Protein AF-A0A967K554-F1 (afdb_monomer_lite)

Radius of gyration: 17.26 Å; chains: 1; bounding box: 46×34×40 Å

pLDDT: mean 75.66, std 21.03, range [40.69, 97.75]

Structure (mmCIF, N/CA/C/O backbone):
data_AF-A0A967K554-F1
#
_entry.id   AF-A0A967K554-F1
#
loop_
_atom_site.group_PDB
_atom_site.id
_atom_site.type_symbol
_atom_site.label_atom_id
_atom_site.label_alt_id
_atom_site.label_comp_id
_atom_site.label_asym_id
_atom_site.label_entity_id
_atom_site.label_seq_id
_atom_site.pdbx_PDB_ins_code
_atom_site.Cartn_x
_atom_site.Cartn_y
_atom_site.Cartn_z
_atom_site.occupancy
_atom_site.B_iso_or_equiv
_atom_site.auth_seq_id
_atom_site.auth_comp_id
_atom_site.auth_asym_id
_atom_site.auth_atom_id
_atom_site.pdbx_PDB_model_num
ATOM 1 N N . MET A 1 1 ? 24.678 -25.729 23.971 1.00 42.34 1 MET A N 1
ATOM 2 C CA . MET A 1 1 ? 25.315 -26.333 22.784 1.00 42.34 1 MET A CA 1
ATOM 3 C C . MET A 1 1 ? 24.498 -25.945 21.566 1.00 42.34 1 MET A C 1
ATOM 5 O O . MET A 1 1 ? 23.421 -26.482 21.377 1.00 42.34 1 MET A O 1
ATOM 9 N N . ALA A 1 2 ? 24.978 -24.953 20.825 1.00 40.84 2 ALA A N 1
ATOM 10 C CA . ALA A 1 2 ? 24.582 -24.627 19.454 1.00 40.84 2 ALA A CA 1
ATOM 11 C C . ALA A 1 2 ? 25.717 -23.760 18.881 1.00 40.84 2 ALA A C 1
ATOM 13 O O . ALA A 1 2 ? 25.559 -22.580 18.597 1.00 40.84 2 ALA A O 1
ATOM 14 N N . GLN A 1 3 ? 26.923 -24.332 18.870 1.00 44.22 3 GLN A N 1
ATOM 15 C CA . GLN A 1 3 ? 28.041 -23.833 18.079 1.00 44.22 3 GLN A CA 1
ATOM 16 C C . GLN A 1 3 ? 27.992 -24.577 16.754 1.00 44.22 3 GLN A C 1
ATOM 18 O O . GLN A 1 3 ? 27.982 -25.805 16.744 1.00 44.22 3 GLN A O 1
ATOM 23 N N . GLY A 1 4 ? 27.961 -23.823 15.665 1.00 44.50 4 GLY A N 1
ATOM 24 C CA . GLY A 1 4 ? 28.036 -24.374 14.323 1.00 44.50 4 GLY A CA 1
ATOM 25 C C . GLY A 1 4 ? 27.080 -23.668 13.388 1.00 44.50 4 GLY A C 1
ATOM 26 O O . GLY A 1 4 ? 26.047 -24.235 13.066 1.00 44.50 4 GLY A O 1
ATOM 27 N N . ASN A 1 5 ? 27.417 -22.438 12.980 1.00 43.84 5 ASN A N 1
ATOM 28 C CA . ASN A 1 5 ? 27.632 -22.192 11.550 1.00 43.84 5 ASN A CA 1
ATOM 29 C C . ASN A 1 5 ? 28.273 -20.828 11.205 1.00 43.84 5 ASN A C 1
ATOM 31 O O . ASN A 1 5 ? 27.940 -20.227 10.187 1.00 43.84 5 ASN A O 1
ATOM 35 N N . LEU A 1 6 ? 29.187 -20.307 12.035 1.00 45.16 6 LEU A N 1
ATOM 36 C CA . LEU A 1 6 ? 29.853 -19.028 11.734 1.00 45.16 6 LEU A CA 1
ATOM 37 C C . LEU A 1 6 ? 30.855 -19.122 10.568 1.00 45.16 6 LEU A C 1
ATOM 39 O O . LEU A 1 6 ? 31.166 -18.099 9.975 1.00 45.16 6 LEU A O 1
ATOM 43 N N . GLU A 1 7 ? 31.309 -20.324 10.195 1.00 42.09 7 GLU A N 1
ATOM 44 C CA . GLU A 1 7 ? 32.196 -20.529 9.035 1.00 42.09 7 GLU A CA 1
ATOM 45 C C . GLU A 1 7 ? 31.453 -20.633 7.694 1.00 42.09 7 GLU A C 1
ATOM 47 O O . GLU A 1 7 ? 32.009 -20.254 6.666 1.00 42.09 7 GLU A O 1
ATOM 52 N N . SER A 1 8 ? 30.184 -21.066 7.668 1.00 45.44 8 SER A N 1
ATOM 53 C CA . SER A 1 8 ? 29.428 -21.077 6.402 1.00 45.44 8 SER A CA 1
ATOM 54 C C . SER A 1 8 ? 28.896 -19.697 6.025 1.00 45.44 8 SER A C 1
ATOM 56 O O . SER A 1 8 ? 28.607 -19.471 4.859 1.00 45.44 8 SER A O 1
ATOM 58 N N . ALA A 1 9 ? 28.780 -18.757 6.967 1.00 40.69 9 ALA A N 1
ATOM 59 C CA . ALA A 1 9 ? 28.371 -17.388 6.650 1.00 40.69 9 ALA A CA 1
ATOM 60 C C . ALA A 1 9 ? 29.495 -16.591 5.962 1.00 40.69 9 ALA A C 1
ATOM 62 O O . ALA A 1 9 ? 29.221 -15.743 5.120 1.00 40.69 9 ALA A O 1
ATOM 63 N N . SER A 1 10 ? 30.760 -16.892 6.268 1.00 41.84 10 SER A N 1
ATOM 64 C CA . SER A 1 10 ? 31.925 -16.184 5.721 1.00 41.84 10 SER A CA 1
ATOM 65 C C . SER A 1 10 ? 32.385 -16.703 4.355 1.00 41.84 10 SER A C 1
ATOM 67 O O . SER A 1 10 ? 33.032 -15.957 3.625 1.00 41.84 10 SER A O 1
ATOM 69 N N . TYR A 1 11 ? 32.006 -17.922 3.950 1.00 44.34 11 TYR A N 1
ATOM 70 C CA . TYR A 1 11 ? 32.271 -18.398 2.583 1.00 44.34 11 TYR A CA 1
ATOM 71 C C . TYR A 1 11 ? 31.341 -17.738 1.548 1.00 44.34 11 TYR A C 1
ATOM 73 O O . TYR A 1 11 ? 31.782 -17.376 0.461 1.00 44.34 11 TYR A O 1
ATOM 81 N N . TRP A 1 12 ? 30.079 -17.473 1.914 1.00 45.50 12 TRP A N 1
ATOM 82 C CA . TRP A 1 12 ? 29.093 -16.820 1.034 1.00 45.50 12 TRP A CA 1
ATOM 83 C C . TRP A 1 12 ? 29.398 -15.345 0.733 1.00 45.50 12 TRP A C 1
ATOM 85 O O . TRP A 1 12 ? 28.887 -14.806 -0.246 1.00 45.50 12 TRP A O 1
ATOM 95 N N . VAL A 1 13 ? 30.250 -14.708 1.543 1.00 47.38 13 VAL A N 1
ATOM 96 C CA . VAL A 1 13 ? 30.678 -13.309 1.370 1.00 47.38 13 VAL A CA 1
ATOM 97 C C . VAL A 1 13 ? 31.861 -13.173 0.409 1.00 47.38 13 VAL A C 1
ATOM 99 O O . VAL A 1 13 ? 32.066 -12.110 -0.158 1.00 47.38 13 VAL A O 1
ATOM 102 N N . ASN A 1 14 ? 32.624 -14.243 0.178 1.00 46.97 14 ASN A N 1
ATOM 103 C CA . ASN A 1 14 ? 33.861 -14.164 -0.604 1.00 46.97 14 ASN A CA 1
ATOM 104 C C . ASN A 1 14 ? 33.670 -14.494 -2.097 1.00 46.97 14 ASN A C 1
ATOM 106 O O . ASN A 1 14 ? 34.551 -14.224 -2.907 1.00 46.97 14 ASN A O 1
ATOM 110 N N . GLU A 1 15 ? 32.535 -15.095 -2.469 1.00 42.69 15 GLU A N 1
ATOM 111 C CA . GLU A 1 15 ? 32.268 -15.559 -3.841 1.00 42.69 15 GLU A CA 1
ATOM 112 C C . GLU A 1 15 ? 31.367 -14.605 -4.641 1.00 42.69 15 GLU A C 1
ATOM 114 O O . GLU A 1 15 ? 31.244 -14.711 -5.863 1.00 42.69 15 GLU A O 1
ATOM 119 N N . ARG A 1 16 ? 30.756 -13.634 -3.959 1.00 41.84 16 ARG A N 1
ATOM 120 C CA . ARG A 1 16 ? 30.036 -12.519 -4.566 1.00 41.84 16 ARG A CA 1
ATOM 121 C C . ARG A 1 16 ? 30.567 -11.252 -3.938 1.00 41.84 16 ARG A C 1
ATOM 123 O O . ARG A 1 16 ? 30.608 -11.166 -2.721 1.00 41.84 16 ARG A O 1
ATOM 130 N N . ASP A 1 17 ? 30.955 -10.317 -4.789 1.00 42.03 17 ASP A N 1
ATOM 131 C CA . ASP A 1 17 ? 31.325 -8.934 -4.491 1.00 42.03 17 ASP A CA 1
ATOM 132 C C . ASP A 1 17 ? 30.142 -8.241 -3.777 1.00 42.03 17 ASP A C 1
ATOM 134 O O . ASP A 1 17 ? 29.350 -7.511 -4.375 1.00 42.03 17 ASP A O 1
ATOM 138 N N . LEU A 1 18 ? 29.898 -8.623 -2.521 1.00 47.12 18 LEU A N 1
ATOM 139 C CA . LEU A 1 18 ? 28.800 -8.136 -1.707 1.00 47.12 18 LEU A CA 1
ATOM 140 C C . LEU A 1 18 ? 29.240 -6.793 -1.165 1.00 47.12 18 LEU A C 1
ATOM 142 O O . LEU A 1 18 ? 29.908 -6.691 -0.138 1.00 47.12 18 LEU A O 1
ATOM 146 N N . ASP A 1 19 ? 28.866 -5.779 -1.930 1.00 47.78 19 ASP A N 1
ATOM 147 C CA . ASP A 1 19 ? 28.854 -4.398 -1.508 1.00 47.78 19 ASP A CA 1
ATOM 148 C C . ASP A 1 19 ? 28.135 -4.315 -0.154 1.00 47.78 19 ASP A C 1
ATOM 150 O O . ASP A 1 19 ? 26.953 -4.638 -0.026 1.00 47.78 19 ASP A O 1
ATOM 154 N N . ILE A 1 20 ? 28.892 -3.977 0.887 1.00 45.00 20 ILE A N 1
ATOM 155 C CA . ILE A 1 20 ? 28.413 -3.908 2.272 1.00 45.00 20 ILE A CA 1
ATOM 156 C C . ILE A 1 20 ? 27.409 -2.748 2.412 1.00 45.00 20 ILE A C 1
ATOM 158 O O . ILE A 1 20 ? 26.566 -2.773 3.308 1.00 45.00 20 ILE A O 1
ATOM 162 N N . ASP A 1 21 ? 27.419 -1.799 1.468 1.00 48.56 21 ASP A N 1
ATOM 163 C CA . ASP A 1 21 ? 26.403 -0.754 1.322 1.00 48.56 21 ASP A CA 1
ATOM 164 C C . ASP A 1 21 ? 25.110 -1.269 0.646 1.00 48.56 21 ASP A C 1
ATOM 166 O O . ASP A 1 21 ? 24.093 -0.577 0.622 1.00 48.56 21 ASP A O 1
ATOM 170 N N . ASN A 1 22 ? 25.121 -2.507 0.140 1.00 46.19 22 ASN A N 1
ATOM 171 C CA . ASN A 1 22 ? 24.019 -3.195 -0.534 1.00 46.19 22 ASN A CA 1
ATOM 172 C C . ASN A 1 22 ? 23.652 -4.508 0.182 1.00 46.19 22 ASN A C 1
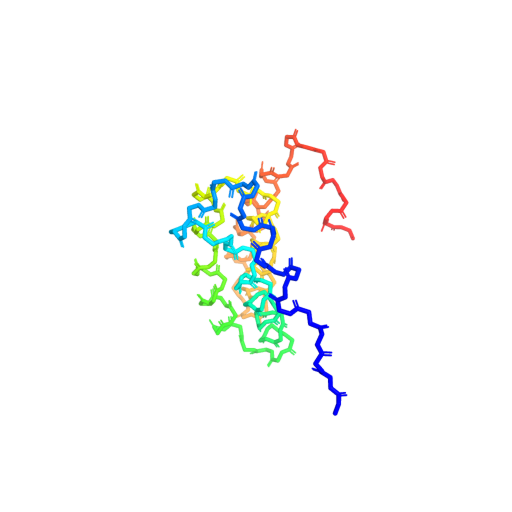ATOM 174 O O . ASN A 1 22 ? 23.367 -5.534 -0.447 1.00 46.19 22 ASN A O 1
ATOM 178 N N . ILE A 1 23 ? 23.646 -4.490 1.521 1.00 45.41 23 ILE A N 1
ATOM 179 C CA . ILE A 1 23 ? 22.915 -5.504 2.290 1.00 45.41 23 ILE A CA 1
ATOM 180 C C . ILE A 1 23 ? 21.479 -5.492 1.751 1.00 45.41 23 ILE A C 1
ATOM 182 O O . ILE A 1 23 ? 20.842 -4.436 1.773 1.00 45.41 23 ILE A O 1
ATOM 186 N N . PRO A 1 24 ? 20.947 -6.615 1.231 1.00 53.31 24 PRO A N 1
ATOM 187 C CA . PRO A 1 24 ? 19.646 -6.589 0.598 1.00 53.31 24 PRO A CA 1
ATOM 188 C C . PRO A 1 24 ? 18.609 -6.120 1.613 1.00 53.31 24 PRO A C 1
ATOM 190 O O . PRO A 1 24 ? 18.333 -6.817 2.591 1.00 53.31 24 PRO A O 1
ATOM 193 N N . PHE A 1 25 ? 17.970 -4.990 1.304 1.00 55.34 25 PHE A N 1
ATOM 194 C CA . PHE A 1 25 ? 16.741 -4.462 1.913 1.00 55.34 25 PHE A CA 1
ATOM 195 C C . PHE A 1 25 ? 15.692 -5.553 2.215 1.00 55.34 25 PHE A C 1
ATOM 197 O O . PHE A 1 25 ? 14.803 -5.384 3.039 1.00 55.34 25 PHE A O 1
ATOM 204 N N . TYR A 1 26 ? 15.818 -6.703 1.555 1.00 49.19 26 TYR A N 1
ATOM 205 C CA . TYR A 1 26 ? 15.071 -7.931 1.737 1.00 49.19 26 TYR A CA 1
ATOM 206 C C . TYR A 1 26 ? 14.966 -8.451 3.182 1.00 49.19 26 TYR A C 1
ATOM 208 O O . TYR A 1 26 ? 13.880 -8.910 3.528 1.00 49.19 26 TYR A O 1
ATOM 216 N N . LEU A 1 27 ? 16.021 -8.401 4.012 1.00 51.09 27 LEU A N 1
ATOM 217 C CA . LEU A 1 27 ? 15.934 -8.937 5.385 1.00 51.09 27 LEU A CA 1
ATOM 218 C C . LEU A 1 27 ? 15.112 -8.016 6.305 1.00 51.09 27 LEU A C 1
ATOM 220 O O . LEU A 1 27 ? 14.120 -8.469 6.875 1.00 51.09 27 LEU A O 1
ATOM 224 N N . ASP A 1 28 ? 15.444 -6.723 6.353 1.00 61.72 28 ASP A N 1
ATOM 225 C CA . ASP A 1 28 ? 14.716 -5.727 7.160 1.00 61.72 28 ASP A CA 1
ATOM 226 C C . ASP A 1 28 ? 13.271 -5.536 6.670 1.00 61.72 28 ASP A C 1
ATOM 228 O O . ASP A 1 28 ? 12.334 -5.361 7.452 1.00 61.72 28 ASP A O 1
ATOM 232 N N . CYS A 1 29 ? 13.044 -5.659 5.358 1.00 60.16 29 CYS A N 1
ATOM 233 C CA . CYS A 1 29 ? 11.706 -5.610 4.779 1.00 60.16 29 CYS A CA 1
ATOM 234 C C . CYS A 1 29 ? 10.760 -6.675 5.310 1.00 60.16 29 CYS A C 1
ATOM 236 O O . CYS A 1 29 ? 9.585 -6.385 5.520 1.00 60.16 29 CYS A O 1
ATOM 238 N N . LEU A 1 30 ? 11.218 -7.923 5.431 1.00 64.25 30 LEU A N 1
ATOM 239 C CA . LEU A 1 30 ? 10.336 -9.024 5.819 1.00 64.25 30 LEU A CA 1
ATOM 240 C C . LEU A 1 30 ? 9.843 -8.838 7.255 1.00 64.25 30 LEU A C 1
ATOM 242 O O . LEU A 1 30 ? 8.667 -9.082 7.538 1.00 64.25 30 LEU A O 1
ATOM 246 N N . GLU A 1 31 ? 10.711 -8.335 8.132 1.00 74.12 31 GLU A N 1
ATOM 247 C CA . GLU A 1 31 ? 10.348 -7.977 9.500 1.00 74.12 31 GLU A CA 1
ATOM 248 C C . GLU A 1 31 ? 9.353 -6.809 9.521 1.00 74.12 31 GLU A C 1
ATOM 250 O O . GLU A 1 31 ? 8.297 -6.908 10.153 1.00 74.12 31 GLU A O 1
ATOM 255 N N . HIS A 1 32 ? 9.603 -5.743 8.755 1.00 79.31 32 HIS A N 1
ATOM 256 C CA . HIS A 1 32 ? 8.705 -4.588 8.708 1.00 79.31 32 HIS A CA 1
ATOM 257 C C . HIS A 1 32 ? 7.351 -4.873 8.031 1.00 79.31 32 HIS A C 1
ATOM 259 O O . HIS A 1 32 ? 6.326 -4.355 8.478 1.00 79.31 32 HIS A O 1
ATOM 265 N N . ILE A 1 33 ? 7.295 -5.753 7.026 1.00 86.19 33 ILE A N 1
ATOM 266 C CA . ILE A 1 33 ? 6.034 -6.244 6.439 1.00 86.19 33 ILE A CA 1
ATOM 267 C C . ILE A 1 33 ? 5.236 -7.039 7.474 1.00 86.19 33 ILE A C 1
ATOM 269 O O . ILE A 1 33 ? 4.015 -6.877 7.580 1.00 86.19 33 ILE A O 1
ATOM 273 N N . GLY A 1 34 ? 5.912 -7.887 8.255 1.00 86.12 34 GLY A N 1
ATOM 274 C CA . GLY A 1 34 ? 5.299 -8.602 9.371 1.00 86.12 34 GLY A CA 1
ATOM 275 C C . GLY A 1 34 ? 4.671 -7.639 10.379 1.00 86.12 34 GLY A C 1
ATOM 276 O O . GLY A 1 34 ? 3.503 -7.800 10.738 1.00 86.12 34 GLY A O 1
ATOM 277 N N . VAL A 1 35 ? 5.406 -6.593 10.765 1.00 87.56 35 VAL A N 1
ATOM 278 C CA . VAL A 1 35 ? 4.921 -5.537 11.667 1.00 87.56 35 VAL A CA 1
ATOM 279 C C . VAL A 1 35 ? 3.712 -4.801 11.079 1.00 87.56 35 VAL A C 1
ATOM 281 O O . VAL A 1 35 ? 2.697 -4.669 11.762 1.00 87.56 35 VAL A O 1
ATOM 284 N N . ALA A 1 36 ? 3.760 -4.394 9.808 1.00 88.94 36 ALA A N 1
ATOM 285 C CA . ALA A 1 36 ? 2.635 -3.729 9.150 1.00 88.94 36 ALA A CA 1
ATOM 286 C C . ALA A 1 36 ? 1.367 -4.603 9.155 1.00 88.94 36 ALA A C 1
ATOM 288 O O . ALA A 1 36 ? 0.280 -4.126 9.482 1.00 88.94 36 ALA A O 1
ATOM 289 N N . ARG A 1 37 ? 1.493 -5.908 8.875 1.00 90.12 37 ARG A N 1
ATOM 290 C CA . ARG A 1 37 ? 0.369 -6.863 8.937 1.00 90.12 37 ARG A CA 1
ATOM 291 C C . ARG A 1 37 ? -0.211 -6.996 10.343 1.00 90.12 37 ARG A C 1
ATOM 293 O O . ARG A 1 37 ? -1.430 -7.093 10.491 1.00 90.12 37 ARG A O 1
ATOM 300 N N . VAL A 1 38 ? 0.643 -7.001 11.366 1.00 92.50 38 VAL A N 1
ATOM 301 C CA . VAL A 1 38 ? 0.206 -7.023 12.768 1.00 92.50 38 VAL A CA 1
ATOM 302 C C . VAL A 1 38 ? -0.562 -5.747 13.105 1.00 92.50 38 VAL A C 1
ATOM 304 O O . VAL A 1 38 ? -1.658 -5.849 13.651 1.00 92.50 38 VAL A O 1
ATOM 307 N N . PHE A 1 39 ? -0.055 -4.571 12.723 1.00 91.50 39 PHE A N 1
ATOM 308 C CA . PHE A 1 39 ? -0.754 -3.306 12.948 1.00 91.50 39 PHE A CA 1
ATOM 309 C C . PHE A 1 39 ? -2.108 -3.246 12.243 1.00 91.50 39 PHE A C 1
ATOM 311 O O . PHE A 1 39 ? -3.094 -2.887 12.878 1.00 91.50 39 PHE A O 1
ATOM 318 N N . ILE A 1 40 ? -2.202 -3.694 10.987 1.00 87.88 40 ILE A N 1
ATOM 319 C CA . ILE A 1 40 ? -3.487 -3.784 10.271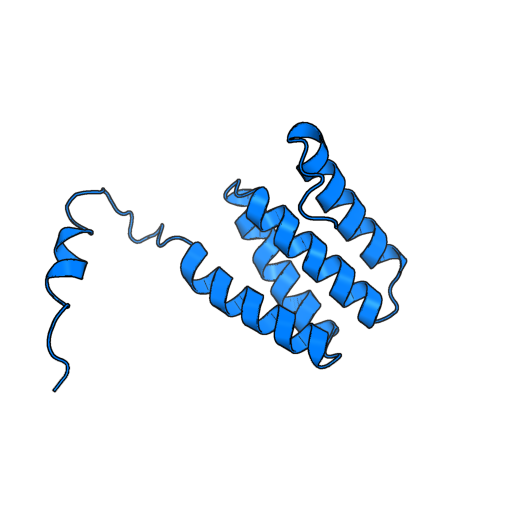 1.00 87.88 40 ILE A CA 1
ATOM 320 C C . ILE A 1 40 ? -4.477 -4.663 11.044 1.00 87.88 40 ILE A C 1
ATOM 322 O O . ILE A 1 40 ? -5.631 -4.282 11.230 1.00 87.88 40 ILE A O 1
ATOM 326 N N . ARG A 1 41 ? -4.034 -5.830 11.529 1.00 91.00 41 ARG A N 1
ATOM 327 C CA . ARG A 1 41 ? -4.893 -6.773 12.262 1.00 91.00 41 ARG A CA 1
ATOM 328 C C . ARG A 1 41 ? -5.306 -6.274 13.648 1.00 91.00 41 ARG A C 1
ATOM 330 O O . ARG A 1 41 ? -6.317 -6.730 14.170 1.00 91.00 41 ARG A O 1
ATOM 337 N N . GLN A 1 42 ? -4.524 -5.376 14.237 1.00 92.44 42 GLN A N 1
ATOM 338 C CA . GLN A 1 42 ? -4.832 -4.706 15.500 1.00 92.44 42 GLN A CA 1
ATOM 339 C C . GLN A 1 42 ? -5.641 -3.419 15.312 1.00 92.44 42 GLN A C 1
ATOM 341 O O . GLN A 1 42 ? -5.870 -2.726 16.295 1.00 92.44 42 GLN A O 1
ATOM 346 N N . GLU A 1 43 ? -6.042 -3.087 14.079 1.00 91.25 43 GLU A N 1
ATOM 347 C CA . GLU A 1 43 ? -6.693 -1.812 13.763 1.00 91.25 43 GLU A CA 1
ATOM 348 C C . GLU A 1 43 ? -5.821 -0.604 14.172 1.00 91.25 43 GLU A C 1
ATOM 350 O O . GLU A 1 43 ? -6.309 0.460 14.516 1.00 91.25 43 GLU A O 1
ATOM 355 N N . ASN A 1 44 ? -4.497 -0.742 14.101 1.00 94.31 44 ASN A N 1
ATOM 356 C CA . ASN A 1 44 ? -3.542 0.358 14.252 1.00 94.31 44 ASN A CA 1
ATOM 357 C C . ASN A 1 44 ? -3.147 0.860 12.856 1.00 94.31 44 ASN A C 1
ATOM 359 O O . ASN A 1 44 ? -2.009 0.724 12.401 1.00 94.31 44 ASN A O 1
ATOM 363 N N . TRP A 1 45 ? -4.135 1.357 12.104 1.00 93.12 45 TRP A N 1
ATOM 364 C CA . TRP A 1 45 ? -3.961 1.674 10.681 1.00 93.12 45 TRP A CA 1
ATOM 365 C C . TRP A 1 45 ? -2.957 2.804 10.436 1.00 93.12 45 TRP A C 1
ATOM 367 O O . TRP A 1 45 ? -2.265 2.778 9.423 1.00 93.12 45 TRP A O 1
ATOM 377 N N . LYS A 1 46 ? -2.824 3.771 11.352 1.00 95.06 46 LYS A N 1
ATOM 378 C CA . LYS A 1 46 ? -1.880 4.894 11.203 1.00 95.06 46 LYS A CA 1
ATOM 379 C C . LYS A 1 46 ? -0.430 4.421 11.240 1.00 95.06 46 LYS A C 1
ATOM 381 O O . LYS A 1 46 ? 0.372 4.814 10.397 1.00 95.06 46 LYS A O 1
ATOM 386 N N . GLU A 1 47 ? -0.113 3.550 12.189 1.00 92.94 47 GLU A N 1
ATOM 387 C CA . GLU A 1 47 ? 1.202 2.940 12.351 1.00 92.94 47 GLU A CA 1
ATOM 388 C C . GLU A 1 47 ? 1.521 2.021 11.167 1.00 92.94 47 GLU A C 1
ATOM 390 O O . GLU A 1 47 ? 2.634 2.055 10.641 1.00 92.94 47 GLU A O 1
ATOM 395 N N . ALA A 1 48 ? 0.528 1.260 10.689 1.00 93.50 48 ALA A N 1
ATOM 396 C CA . ALA A 1 48 ? 0.668 0.458 9.478 1.00 93.50 48 ALA A CA 1
ATOM 397 C C . ALA A 1 48 ? 0.991 1.324 8.249 1.00 93.50 48 ALA A C 1
ATOM 399 O O . ALA A 1 48 ? 1.952 1.031 7.543 1.00 93.50 48 ALA A O 1
ATOM 400 N N . ILE A 1 49 ? 0.225 2.395 8.010 1.00 95.06 49 ILE A N 1
ATOM 401 C CA . ILE A 1 49 ? 0.432 3.312 6.877 1.00 95.06 49 ILE A CA 1
ATOM 402 C C . ILE A 1 49 ? 1.834 3.920 6.933 1.00 95.06 49 ILE A C 1
ATOM 404 O O . ILE A 1 49 ? 2.548 3.877 5.935 1.00 95.06 49 ILE A O 1
ATOM 408 N N . SER A 1 50 ? 2.254 4.415 8.101 1.00 93.06 50 SER A N 1
ATOM 409 C CA . SER A 1 50 ? 3.554 5.072 8.258 1.00 93.06 50 SER A CA 1
ATOM 410 C C . SER A 1 50 ? 4.725 4.153 7.904 1.00 93.06 50 SER A C 1
ATOM 412 O O . SER A 1 50 ? 5.631 4.571 7.185 1.00 93.06 50 SER A O 1
ATOM 414 N N . ILE A 1 51 ? 4.699 2.895 8.356 1.00 91.38 51 ILE A N 1
ATOM 415 C CA . ILE A 1 51 ? 5.745 1.926 8.004 1.00 91.38 51 ILE A CA 1
ATOM 416 C C . ILE A 1 51 ? 5.683 1.585 6.515 1.00 91.38 51 ILE A C 1
ATOM 418 O O . ILE A 1 51 ? 6.713 1.530 5.852 1.00 91.38 51 ILE A O 1
ATOM 422 N N . LEU A 1 52 ? 4.488 1.375 5.963 1.00 93.19 52 LEU A N 1
ATOM 423 C CA . LEU A 1 52 ? 4.337 1.014 4.553 1.00 93.19 52 LEU A CA 1
ATOM 424 C C . LEU A 1 52 ? 4.853 2.119 3.619 1.00 93.19 52 LEU A C 1
ATOM 426 O O . LEU A 1 52 ? 5.545 1.810 2.653 1.00 93.19 52 LEU A O 1
ATOM 430 N N . GLU A 1 53 ? 4.608 3.393 3.930 1.00 91.88 53 GLU A N 1
ATOM 431 C CA . GLU A 1 53 ? 5.159 4.530 3.176 1.00 91.88 53 GLU A CA 1
ATOM 432 C C . GLU A 1 53 ? 6.694 4.545 3.179 1.00 91.88 53 GLU A C 1
ATOM 434 O O . GLU A 1 53 ? 7.308 4.796 2.141 1.00 91.88 53 GLU A O 1
ATOM 439 N N . GLN A 1 54 ? 7.318 4.205 4.312 1.00 89.75 54 GLN A N 1
ATOM 440 C CA . GLN A 1 54 ? 8.776 4.104 4.425 1.00 89.75 54 GLN A CA 1
ATOM 441 C C . GLN A 1 54 ? 9.361 2.938 3.619 1.00 89.75 54 GLN A C 1
ATOM 443 O O . GLN A 1 54 ? 10.516 3.007 3.204 1.00 89.75 54 GLN A O 1
ATOM 448 N N . LEU A 1 55 ? 8.583 1.878 3.380 1.00 88.12 55 LEU A N 1
ATOM 449 C CA . LEU A 1 55 ? 9.032 0.699 2.635 1.00 88.12 55 LEU A CA 1
ATOM 450 C C . LEU A 1 55 ? 8.797 0.803 1.122 1.00 88.12 55 LEU A C 1
ATOM 452 O O . LEU A 1 55 ? 9.538 0.191 0.349 1.00 88.12 55 LEU A O 1
ATOM 456 N N . ILE A 1 56 ? 7.774 1.548 0.688 1.00 89.88 56 ILE A N 1
ATOM 457 C CA . ILE A 1 56 ? 7.387 1.637 -0.729 1.00 89.88 56 ILE A CA 1
ATOM 458 C C . ILE A 1 56 ? 8.458 2.346 -1.561 1.00 89.88 56 ILE A C 1
ATOM 460 O O . ILE A 1 56 ? 8.820 1.842 -2.622 1.00 89.88 56 ILE A O 1
ATOM 464 N N . GLU A 1 57 ? 8.985 3.488 -1.106 1.00 86.44 57 GLU A N 1
ATOM 465 C CA . GLU A 1 57 ? 9.977 4.243 -1.890 1.00 86.44 57 GLU A CA 1
ATOM 466 C C . GLU A 1 57 ? 11.272 3.448 -2.136 1.00 86.44 57 GLU A C 1
ATOM 468 O O . GLU A 1 57 ? 11.686 3.351 -3.293 1.00 86.44 57 GLU A O 1
ATOM 473 N N . PRO A 1 58 ? 11.887 2.789 -1.132 1.00 82.94 58 PRO A N 1
ATOM 474 C CA . PRO A 1 58 ? 13.044 1.937 -1.387 1.00 82.94 58 PRO A CA 1
ATOM 475 C C . PRO A 1 58 ? 12.733 0.748 -2.309 1.00 82.94 58 PRO A C 1
ATOM 477 O O . PRO A 1 58 ? 13.548 0.430 -3.172 1.00 82.94 58 PRO A O 1
ATOM 480 N N . ALA A 1 59 ? 11.558 0.115 -2.184 1.00 84.69 59 ALA A N 1
ATOM 481 C CA . ALA A 1 59 ? 11.154 -0.977 -3.077 1.00 84.69 59 ALA A CA 1
ATOM 482 C C . ALA A 1 59 ? 11.014 -0.506 -4.536 1.00 84.69 59 ALA A C 1
ATOM 484 O O . ALA A 1 59 ? 11.501 -1.176 -5.451 1.00 84.69 59 ALA A O 1
ATOM 485 N N . ARG A 1 60 ? 10.413 0.674 -4.742 1.00 85.88 60 ARG A N 1
ATOM 486 C CA . ARG A 1 60 ? 10.278 1.309 -6.058 1.00 85.88 60 ARG A CA 1
ATOM 487 C C . ARG A 1 60 ? 11.640 1.652 -6.654 1.00 85.88 60 ARG A C 1
ATOM 489 O O . ARG A 1 60 ? 11.918 1.295 -7.797 1.00 85.88 60 ARG A O 1
ATOM 496 N N . LEU A 1 61 ? 12.496 2.335 -5.891 1.00 83.81 61 LEU A N 1
ATOM 497 C CA . LEU A 1 61 ? 13.828 2.749 -6.346 1.00 83.81 61 LEU A CA 1
ATOM 498 C C . LEU A 1 61 ? 14.743 1.549 -6.619 1.00 83.81 61 LEU A C 1
ATOM 500 O O . LEU A 1 61 ? 15.535 1.586 -7.557 1.00 83.81 61 LEU A O 1
ATOM 504 N N . GLY A 1 62 ? 14.594 0.472 -5.844 1.00 81.06 62 GLY A N 1
ATOM 505 C CA . GLY A 1 62 ? 15.293 -0.794 -6.055 1.00 81.06 62 GLY A CA 1
ATOM 506 C C . GLY A 1 62 ? 14.764 -1.621 -7.233 1.00 81.06 62 GLY A C 1
ATOM 507 O O . GLY A 1 62 ? 15.359 -2.642 -7.570 1.00 81.06 62 GLY A O 1
ATOM 508 N N . GLY A 1 63 ? 13.655 -1.215 -7.863 1.00 81.38 63 GLY A N 1
ATOM 509 C CA . GLY A 1 63 ? 13.046 -1.931 -8.986 1.00 81.38 63 GLY A CA 1
ATOM 510 C C . GLY A 1 63 ? 12.391 -3.268 -8.613 1.00 81.38 63 GLY A C 1
ATOM 511 O O . GLY A 1 63 ? 12.027 -4.037 -9.511 1.00 81.38 63 GLY A O 1
ATOM 512 N N . ASP A 1 64 ? 12.208 -3.559 -7.319 1.00 84.06 64 ASP A N 1
ATOM 513 C CA . ASP A 1 64 ? 11.503 -4.757 -6.852 1.00 84.06 64 ASP A CA 1
ATOM 514 C C . ASP A 1 64 ? 9.990 -4.537 -6.935 1.00 84.06 64 ASP A C 1
ATOM 516 O O . ASP A 1 64 ? 9.282 -4.311 -5.955 1.00 84.06 64 ASP A O 1
ATOM 520 N N . ILE A 1 65 ? 9.484 -4.597 -8.162 1.00 85.00 65 ILE A N 1
ATOM 521 C CA . ILE A 1 65 ? 8.071 -4.357 -8.464 1.00 85.00 65 ILE A CA 1
ATOM 522 C C . ILE A 1 65 ? 7.155 -5.362 -7.748 1.00 85.00 65 ILE A C 1
ATOM 524 O O . ILE A 1 65 ? 6.030 -5.018 -7.402 1.00 85.00 65 ILE A O 1
ATOM 528 N N . THR A 1 66 ? 7.600 -6.602 -7.515 1.00 86.38 66 THR A N 1
ATOM 529 C CA . THR A 1 66 ? 6.782 -7.586 -6.781 1.00 86.38 66 THR A CA 1
ATOM 530 C C . THR A 1 66 ? 6.581 -7.126 -5.341 1.00 86.38 66 THR A C 1
ATOM 532 O O . THR A 1 66 ? 5.463 -7.163 -4.826 1.00 86.38 66 THR A O 1
ATOM 535 N N . ARG A 1 67 ? 7.655 -6.643 -4.709 1.00 85.94 67 ARG A N 1
ATOM 536 C CA . ARG A 1 67 ? 7.611 -6.061 -3.370 1.00 85.94 67 ARG A CA 1
ATOM 537 C C . ARG A 1 67 ? 6.808 -4.765 -3.334 1.00 85.94 67 ARG A C 1
ATOM 539 O O . ARG A 1 67 ? 6.012 -4.588 -2.418 1.00 85.94 67 ARG A O 1
ATOM 546 N N . GLU A 1 68 ? 6.965 -3.890 -4.325 1.00 90.88 68 GLU A N 1
ATOM 547 C CA . GLU A 1 68 ? 6.172 -2.660 -4.427 1.00 90.88 68 GLU A CA 1
ATOM 548 C C . GLU A 1 68 ? 4.667 -2.975 -4.495 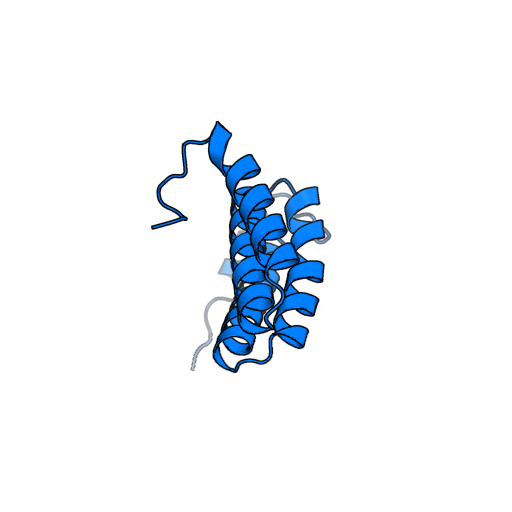1.00 90.88 68 GLU A C 1
ATOM 550 O O . GLU A 1 68 ? 3.884 -2.380 -3.757 1.00 90.88 68 GLU A O 1
ATOM 555 N N . ILE A 1 69 ? 4.262 -3.973 -5.293 1.00 89.88 69 ILE A N 1
ATOM 556 C CA . ILE A 1 69 ? 2.869 -4.442 -5.366 1.00 89.88 69 ILE A CA 1
ATOM 557 C C . ILE A 1 69 ? 2.381 -4.957 -4.003 1.00 89.88 69 ILE A C 1
ATOM 559 O O . ILE A 1 69 ? 1.302 -4.566 -3.560 1.00 89.88 69 ILE A O 1
ATOM 563 N N . GLU A 1 70 ? 3.154 -5.810 -3.320 1.00 92.38 70 GLU A N 1
ATOM 564 C CA . GLU A 1 70 ? 2.780 -6.342 -1.998 1.00 92.38 70 GLU A CA 1
ATOM 565 C C . GLU A 1 70 ? 2.565 -5.217 -0.972 1.00 92.38 70 GLU A C 1
ATOM 567 O O . GLU A 1 70 ? 1.569 -5.215 -0.243 1.00 92.38 70 GLU A O 1
ATOM 572 N N . LEU A 1 71 ? 3.468 -4.235 -0.943 1.00 94.06 71 LEU A N 1
ATOM 573 C CA . LEU A 1 71 ? 3.390 -3.096 -0.031 1.00 94.06 71 LEU A CA 1
ATOM 574 C C . LEU A 1 71 ? 2.197 -2.183 -0.345 1.00 94.06 71 LEU A C 1
ATOM 576 O O . LEU A 1 71 ? 1.495 -1.765 0.575 1.00 94.06 71 LEU A O 1
ATOM 580 N N . LEU A 1 72 ? 1.913 -1.926 -1.626 1.00 96.00 72 LEU A N 1
ATOM 581 C CA . LEU A 1 72 ? 0.747 -1.145 -2.055 1.00 96.00 72 LEU A CA 1
ATOM 582 C C . LEU A 1 72 ? -0.580 -1.830 -1.691 1.00 96.00 72 LEU A C 1
ATOM 584 O O . LEU A 1 72 ? -1.523 -1.156 -1.277 1.00 96.00 72 LEU A O 1
ATOM 588 N N . ILE A 1 73 ? -0.655 -3.163 -1.775 1.00 95.81 73 ILE A N 1
ATOM 589 C CA . ILE A 1 73 ? -1.838 -3.926 -1.340 1.00 95.81 73 ILE A CA 1
ATOM 590 C C . ILE A 1 73 ? -2.042 -3.793 0.173 1.00 95.81 73 ILE A C 1
ATOM 592 O O . ILE A 1 73 ? -3.156 -3.530 0.628 1.00 95.81 73 ILE A O 1
ATOM 596 N N . LEU A 1 74 ? -0.978 -3.934 0.970 1.00 96.19 74 LEU A N 1
ATOM 597 C CA . LEU A 1 74 ? -1.063 -3.740 2.421 1.00 96.19 74 LEU A CA 1
ATOM 598 C C . LEU A 1 74 ? -1.462 -2.304 2.780 1.00 96.19 74 LEU A C 1
ATOM 600 O O . LEU A 1 74 ? -2.237 -2.101 3.714 1.00 96.19 74 LEU A O 1
ATOM 604 N N . GLN A 1 75 ? -0.991 -1.318 2.015 1.00 97.56 75 GLN A N 1
ATOM 605 C CA . GLN A 1 75 ? -1.345 0.086 2.211 1.00 97.56 75 GLN A CA 1
ATOM 606 C C . GLN A 1 75 ? -2.828 0.328 1.914 1.00 97.56 75 GLN A C 1
ATOM 608 O O . GLN A 1 75 ? -3.509 0.983 2.703 1.00 97.56 75 GLN A O 1
ATOM 613 N N . ALA A 1 76 ? -3.359 -0.277 0.847 1.00 97.56 76 ALA A N 1
ATOM 614 C CA . ALA A 1 76 ? -4.784 -0.228 0.538 1.00 97.56 76 ALA A CA 1
ATOM 615 C C . ALA A 1 76 ? -5.640 -0.812 1.676 1.00 97.56 76 ALA A C 1
ATOM 617 O O . ALA A 1 76 ? -6.643 -0.217 2.073 1.00 97.56 76 ALA A O 1
ATOM 618 N N . LEU A 1 77 ? -5.221 -1.945 2.252 1.00 96.38 77 LEU A N 1
ATOM 619 C CA . LEU A 1 77 ? -5.900 -2.562 3.396 1.00 96.38 77 LEU A CA 1
ATOM 620 C C . LEU A 1 77 ? -5.842 -1.684 4.653 1.00 96.38 77 LEU A C 1
ATOM 622 O O . LEU A 1 77 ? -6.835 -1.584 5.376 1.00 96.38 77 LEU A O 1
ATOM 626 N N . ALA A 1 78 ? -4.707 -1.033 4.911 1.00 96.56 78 ALA A N 1
ATOM 627 C CA . ALA A 1 78 ? -4.554 -0.134 6.048 1.00 96.56 78 ALA A CA 1
ATOM 628 C C . ALA A 1 78 ? -5.455 1.107 5.915 1.00 96.56 78 ALA A C 1
ATOM 630 O O . ALA A 1 78 ? -6.192 1.424 6.849 1.00 96.56 78 ALA A O 1
ATOM 631 N N . PHE A 1 79 ? -5.481 1.755 4.744 1.00 97.75 79 PHE A N 1
ATOM 632 C CA . PHE A 1 79 ? -6.393 2.873 4.475 1.00 97.75 79 PHE A CA 1
ATOM 633 C C . PHE A 1 79 ? -7.864 2.460 4.568 1.00 97.75 79 PHE A C 1
ATOM 635 O O . PHE A 1 79 ? -8.663 3.170 5.179 1.00 97.75 79 PHE A O 1
ATOM 642 N N . HIS A 1 80 ? -8.217 1.280 4.048 1.00 95.81 80 HIS A N 1
ATOM 643 C CA . HIS A 1 80 ? -9.573 0.747 4.157 1.00 95.81 80 HIS A CA 1
ATOM 644 C C . HIS A 1 80 ? -9.995 0.539 5.619 1.00 95.81 80 HIS A C 1
ATOM 646 O O . HIS A 1 80 ? -11.093 0.945 5.996 1.00 95.81 80 HIS A O 1
ATOM 652 N N . SER A 1 81 ? -9.111 -0.036 6.444 1.00 92.31 81 SER A N 1
ATOM 653 C CA . SER A 1 81 ? -9.330 -0.210 7.888 1.00 92.31 81 SER A CA 1
ATOM 654 C C . SER A 1 81 ? -9.524 1.134 8.604 1.00 92.31 81 SER A C 1
ATOM 656 O O . SER A 1 81 ? -10.411 1.276 9.440 1.00 92.31 81 SER A O 1
ATOM 658 N N . GLY A 1 82 ? -8.772 2.163 8.197 1.00 93.25 82 GLY A N 1
ATOM 659 C CA . GLY A 1 82 ? -8.920 3.534 8.694 1.00 93.25 82 GLY A CA 1
ATOM 660 C C . GLY A 1 82 ? -10.121 4.316 8.147 1.00 93.25 82 GLY A C 1
ATOM 661 O O . GLY A 1 82 ? -10.310 5.470 8.532 1.00 93.25 82 GLY A O 1
ATOM 662 N N . GLY A 1 83 ? -10.924 3.729 7.253 1.00 95.44 83 GLY A N 1
ATOM 663 C CA . GLY A 1 83 ? -12.089 4.368 6.634 1.00 95.44 83 GLY A CA 1
ATOM 664 C C . GLY A 1 83 ? -11.777 5.317 5.468 1.00 95.44 83 GLY A C 1
ATOM 665 O O . GLY A 1 83 ? -12.705 5.911 4.915 1.00 95.44 83 GLY A O 1
ATOM 666 N N . ASP A 1 84 ? -10.513 5.436 5.058 1.00 97.12 84 ASP A N 1
ATOM 667 C CA . ASP A 1 84 ? -10.084 6.276 3.936 1.00 97.12 84 ASP A CA 1
ATOM 668 C C . ASP A 1 84 ? -10.189 5.499 2.616 1.00 97.12 84 ASP A C 1
ATOM 670 O O . ASP A 1 84 ? -9.248 4.867 2.130 1.00 97.12 84 ASP A O 1
ATOM 674 N N . LYS A 1 85 ? -11.399 5.490 2.052 1.00 95.62 85 LYS A N 1
ATOM 675 C CA . LYS A 1 85 ? -11.699 4.741 0.824 1.00 95.62 85 LYS A CA 1
ATOM 676 C C . LYS A 1 85 ? -10.954 5.275 -0.395 1.00 95.62 85 LYS A C 1
ATOM 678 O O . LYS A 1 85 ? -10.595 4.477 -1.259 1.00 95.62 85 LYS A O 1
ATOM 683 N N . ASP A 1 86 ? -10.727 6.582 -0.462 1.00 97.50 86 ASP A N 1
ATOM 684 C CA . ASP A 1 86 ? -10.103 7.213 -1.623 1.00 97.50 86 ASP A CA 1
ATOM 685 C C . ASP A 1 86 ? -8.627 6.815 -1.707 1.00 97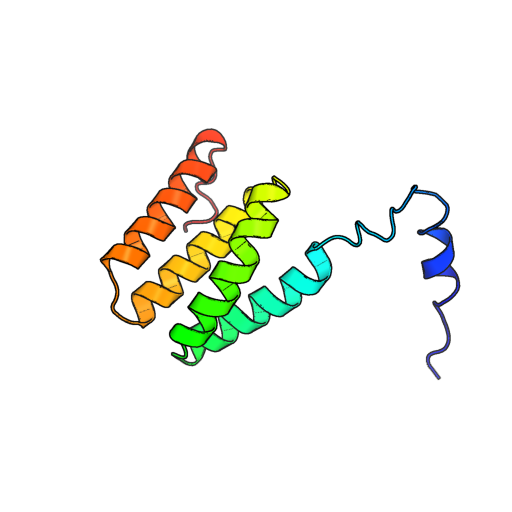.50 86 ASP A C 1
ATOM 687 O O . ASP A 1 86 ? -8.163 6.369 -2.759 1.00 97.50 86 ASP A O 1
ATOM 691 N N . GLN A 1 87 ? -7.904 6.866 -0.582 1.00 97.44 87 GLN A N 1
ATOM 692 C CA . GLN A 1 87 ? -6.519 6.394 -0.534 1.00 97.44 87 GLN A CA 1
ATOM 693 C C . GLN A 1 87 ? -6.415 4.876 -0.706 1.00 97.44 87 GLN A C 1
ATOM 695 O O . GLN A 1 87 ? -5.504 4.396 -1.381 1.00 97.44 87 GLN A O 1
ATOM 700 N N . ALA A 1 88 ? -7.370 4.109 -0.171 1.00 96.81 88 ALA A N 1
ATOM 701 C CA . ALA A 1 88 ? -7.394 2.662 -0.367 1.00 96.81 88 ALA A CA 1
ATOM 7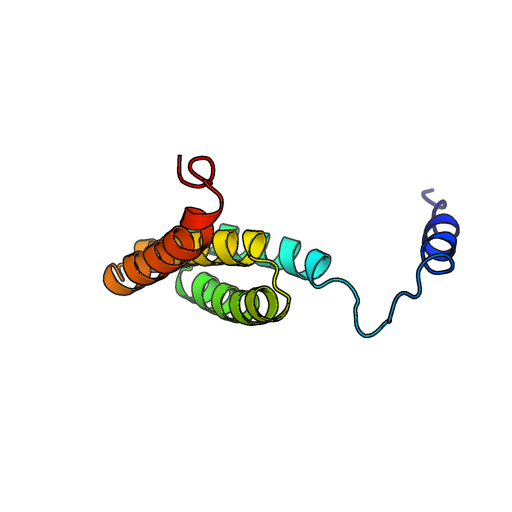02 C C . ALA A 1 88 ? -7.491 2.281 -1.855 1.00 96.81 88 ALA A C 1
ATOM 704 O O . ALA A 1 88 ? -6.732 1.433 -2.331 1.00 96.81 88 ALA A O 1
ATOM 705 N N . LEU A 1 89 ? -8.395 2.931 -2.596 1.00 96.12 89 LEU A N 1
ATOM 706 C CA . LEU A 1 89 ? -8.545 2.725 -4.036 1.00 96.12 89 LEU A CA 1
ATOM 707 C C . LEU A 1 89 ? -7.302 3.184 -4.799 1.00 96.12 89 LEU A C 1
ATOM 709 O O . LEU A 1 89 ? -6.797 2.430 -5.626 1.00 96.12 89 LEU A O 1
ATOM 713 N N . ALA A 1 90 ? -6.751 4.354 -4.469 1.00 97.06 90 ALA A N 1
ATOM 714 C CA . ALA A 1 90 ? -5.551 4.867 -5.124 1.00 97.06 90 ALA A CA 1
ATOM 715 C C . ALA A 1 90 ? -4.336 3.932 -4.959 1.00 97.06 90 ALA A C 1
ATOM 717 O O . ALA A 1 90 ? -3.580 3.718 -5.910 1.00 97.06 90 ALA A O 1
ATOM 718 N N . SER A 1 91 ? -4.133 3.348 -3.772 1.00 96.44 91 SER A N 1
ATOM 719 C CA . SER A 1 91 ? -3.063 2.365 -3.548 1.00 96.44 91 SER A CA 1
ATOM 720 C C . SER A 1 91 ? -3.301 1.070 -4.333 1.00 96.44 91 SER A C 1
ATOM 722 O O . SER A 1 91 ? -2.365 0.536 -4.934 1.00 96.44 91 SER A O 1
ATOM 724 N N . LEU A 1 92 ? -4.547 0.590 -4.396 1.00 94.56 92 LEU A N 1
ATOM 725 C CA . LEU A 1 92 ? -4.902 -0.610 -5.157 1.00 94.56 92 LEU A CA 1
ATOM 726 C C . LEU A 1 92 ? -4.739 -0.410 -6.673 1.00 94.56 92 LEU A C 1
ATOM 728 O O . LEU A 1 92 ? -4.213 -1.290 -7.351 1.00 94.56 92 LEU A O 1
ATOM 732 N N . GLU A 1 93 ? -5.135 0.744 -7.207 1.00 94.06 93 GLU A N 1
ATOM 733 C CA . GLU A 1 93 ? -4.962 1.089 -8.624 1.00 94.06 93 GLU A CA 1
ATOM 734 C C . GLU A 1 93 ? -3.487 1.087 -9.033 1.00 94.06 93 GLU A C 1
ATOM 736 O O . GLU A 1 93 ? -3.134 0.538 -10.080 1.00 94.06 93 GLU A O 1
ATOM 741 N N . LYS A 1 94 ? -2.599 1.626 -8.187 1.00 94.75 94 LYS A N 1
ATOM 742 C CA . LYS A 1 94 ? -1.147 1.563 -8.419 1.00 94.75 94 LYS A CA 1
ATOM 743 C C . LYS A 1 94 ? -0.649 0.118 -8.443 1.00 94.75 94 LYS A C 1
ATOM 745 O O . LYS A 1 94 ? 0.092 -0.250 -9.352 1.00 94.75 94 LYS A O 1
ATOM 750 N N . ALA A 1 95 ? -1.086 -0.710 -7.490 1.00 93.38 95 ALA A N 1
ATOM 751 C CA . ALA A 1 95 ? -0.714 -2.125 -7.444 1.00 93.38 95 ALA A CA 1
ATOM 752 C C . ALA A 1 95 ? -1.165 -2.873 -8.711 1.00 93.38 95 ALA A C 1
ATOM 754 O O . ALA A 1 95 ? -0.393 -3.634 -9.296 1.00 93.38 95 ALA A O 1
ATOM 755 N N . LEU A 1 96 ? -2.396 -2.625 -9.167 1.00 88.75 96 LEU A N 1
ATOM 756 C CA . LEU A 1 96 ? -2.944 -3.212 -10.389 1.00 88.75 96 LEU A CA 1
ATOM 757 C C . LEU A 1 96 ? -2.183 -2.747 -11.632 1.00 88.75 96 LEU A C 1
ATOM 759 O O . LEU A 1 96 ? -1.802 -3.581 -12.445 1.00 88.75 96 LEU A O 1
ATOM 763 N N . THR A 1 97 ? -1.888 -1.452 -11.743 1.00 90.19 97 THR A N 1
ATOM 764 C CA . THR A 1 97 ? -1.134 -0.875 -12.872 1.00 90.19 97 THR A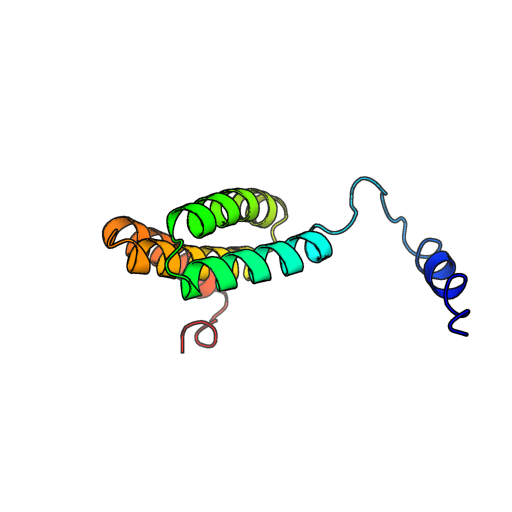 CA 1
ATOM 765 C C . THR A 1 97 ? 0.266 -1.485 -12.990 1.00 90.19 97 THR A C 1
ATOM 767 O O . THR A 1 97 ? 0.752 -1.736 -14.090 1.00 90.19 97 THR A O 1
ATOM 770 N N . LEU A 1 98 ? 0.920 -1.781 -11.862 1.00 87.56 98 LEU A N 1
ATOM 771 C CA . LEU A 1 98 ? 2.221 -2.459 -11.848 1.00 87.56 98 LEU A CA 1
ATOM 772 C C . LEU A 1 98 ? 2.114 -3.963 -12.169 1.00 87.56 98 LEU A C 1
ATOM 774 O O . LEU A 1 98 ? 3.053 -4.550 -12.716 1.00 87.56 98 LEU A O 1
ATOM 778 N N . GLY A 1 99 ? 0.989 -4.597 -11.825 1.00 78.56 99 GLY A N 1
ATOM 779 C CA . GLY A 1 99 ? 0.726 -6.022 -12.049 1.00 78.56 99 GLY A CA 1
ATOM 780 C C . GLY A 1 99 ? 0.180 -6.367 -13.441 1.00 78.56 99 GLY A C 1
ATOM 781 O O . GLY A 1 99 ? 0.420 -7.478 -13.927 1.00 78.56 99 GLY A O 1
ATOM 782 N N . GLU A 1 100 ? -0.512 -5.427 -14.094 1.00 67.38 100 GLU A N 1
ATOM 783 C CA . GLU A 1 100 ? -1.170 -5.584 -15.400 1.00 67.38 100 GLU A CA 1
ATOM 784 C C . GLU A 1 100 ? -0.207 -6.062 -16.504 1.00 67.38 100 GLU A C 1
ATOM 786 O O . GLU A 1 100 ? -0.519 -7.061 -17.160 1.00 67.38 100 GLU A O 1
ATOM 791 N N . PRO A 1 101 ? 1.009 -5.498 -16.668 1.00 61.62 101 PRO A N 1
ATOM 792 C CA . PRO A 1 101 ? 1.928 -5.918 -17.728 1.00 61.62 101 PRO A CA 1
ATOM 793 C C . PRO A 1 101 ? 2.470 -7.341 -17.545 1.00 61.62 101 PRO A C 1
ATOM 795 O O . PRO A 1 101 ? 3.083 -7.895 -18.455 1.00 61.62 101 PRO A O 1
ATOM 798 N N . ARG A 1 102 ? 2.301 -7.928 -16.354 1.00 57.19 102 ARG A N 1
ATOM 799 C CA . ARG A 1 102 ? 2.879 -9.224 -15.976 1.00 57.19 102 ARG A CA 1
ATOM 800 C C . ARG A 1 102 ? 1.848 -10.337 -15.811 1.00 57.19 102 ARG A C 1
ATOM 802 O O . ARG A 1 102 ? 2.227 -11.459 -15.488 1.00 57.19 102 ARG A O 1
ATOM 809 N N . GLY A 1 103 ? 0.563 -10.057 -16.043 1.00 55.53 103 GLY A N 1
ATOM 810 C CA . GLY A 1 103 ? -0.500 -11.060 -15.935 1.00 55.53 103 GLY A CA 1
ATOM 811 C C . GLY A 1 103 ? -0.712 -11.587 -14.509 1.00 55.53 103 GLY A C 1
ATOM 812 O O . GLY A 1 103 ? -1.178 -12.715 -14.332 1.00 55.53 103 GLY A O 1
ATOM 813 N N . TYR A 1 104 ? -0.371 -10.801 -13.479 1.00 52.31 104 TYR A N 1
ATOM 814 C CA . TYR A 1 104 ? -0.517 -11.190 -12.072 1.00 52.31 104 TYR A CA 1
ATOM 815 C C . TYR A 1 104 ? -1.981 -11.134 -11.602 1.00 52.31 104 TYR A C 1
ATOM 817 O O . TYR A 1 104 ? -2.340 -10.372 -10.713 1.00 52.31 104 TYR A O 1
ATOM 825 N N . CYS A 1 105 ? -2.842 -12.004 -12.132 1.00 52.56 105 CYS A N 1
ATOM 826 C CA . CYS A 1 105 ? -4.175 -12.225 -11.558 1.00 52.56 105 CYS A CA 1
ATOM 827 C C . CYS A 1 105 ? -4.124 -12.955 -10.202 1.00 52.56 105 CYS A C 1
ATOM 829 O O . CYS A 1 105 ? -5.117 -12.987 -9.491 1.00 52.56 105 CYS A O 1
ATOM 831 N N . ARG A 1 106 ? -2.987 -13.559 -9.824 1.00 51.31 106 ARG A N 1
ATOM 832 C CA . ARG A 1 106 ? -2.901 -14.480 -8.673 1.00 51.31 106 ARG A CA 1
ATOM 833 C C . ARG A 1 106 ? -2.587 -13.820 -7.326 1.00 51.31 106 ARG A C 1
ATOM 835 O O . ARG A 1 106 ? -2.552 -14.521 -6.326 1.00 51.31 106 ARG A O 1
ATOM 842 N N . ILE A 1 107 ? -2.348 -12.508 -7.307 1.00 52.78 107 ILE A N 1
ATOM 843 C CA . ILE A 1 107 ? -2.048 -11.739 -6.083 1.00 52.78 107 ILE A CA 1
ATOM 844 C C . ILE A 1 107 ? -3.324 -11.074 -5.519 1.00 52.78 107 ILE A C 1
ATOM 846 O O . ILE A 1 107 ? -3.359 -10.680 -4.359 1.00 52.78 107 ILE A O 1
ATOM 850 N N . PHE A 1 108 ? -4.397 -10.998 -6.315 1.00 49.69 108 PHE A N 1
ATOM 851 C CA . PHE A 1 108 ? -5.639 -10.294 -5.972 1.00 49.69 108 PHE A CA 1
ATOM 852 C C . PHE A 1 108 ? -6.821 -11.216 -5.609 1.00 49.69 108 PHE A C 1
ATOM 854 O O . PHE A 1 108 ? -7.919 -10.705 -5.394 1.00 49.69 108 PHE A O 1
ATOM 861 N N . VAL A 1 109 ? -6.627 -12.545 -5.569 1.00 47.78 109 VAL A N 1
ATOM 862 C CA . VAL A 1 109 ? -7.680 -13.544 -5.267 1.00 47.78 109 VAL A CA 1
ATOM 863 C C . VAL A 1 109 ? -7.365 -14.301 -3.989 1.00 47.78 109 VAL A C 1
ATOM 865 O O . VAL A 1 109 ? -6.208 -14.763 -3.869 1.00 47.78 109 VAL A O 1
#

Foldseek 3Di:
DDDDDPPVVVVVCPVDVPDPVCPPPVVVLVVLLVVLVVCLVVLVLVSSLVSLVVQLVVCVVVVVLVSNLSSLQSNLSSCVSVVNNVSSVVSNVVSCVSCVVVVPPPVVD

Secondary structure (DSSP, 8-state):
-----HHHHHHTTTTTT--GGG--THHHHHHHHHHHHHHHHTT-HHHHHHHHHHHHHHHHHTT-HHHHHHHHHHHHHHHHHTT-HHHHHHHHHHHHHHHGGGT-TTS--

Sequence (109 aa):
MAQGNLESASYWVNERDLDIDNIPFYLDCLEHIGVARVFIRQENWKEAISILEQLIEPARLGGDITREIELLILQALAFHSGGDKDQALASLEKALTLGEPRGYCRIFV